Protein AF-A0A0B6ZZE7-F1 (afdb_monomer)

pLDDT: mean 79.97, std 14.16, range [38.81, 95.44]

Foldseek 3Di:
DDDPDPDPVCVVVVVVLVVLVVVLCVVCVLPVVCDPVCCVVVVSLVSDDPVVNVVVVPDDVVQVVVVLVPCPVDDRPPPDDDDDPSVVVSSVCCVVSPDDDDDDDPPPPPPPDD

Mean predicted aligned error: 9.67 Å

Sequence (114 aa):
ASFVTCNEKSHPAIHTWIQKLNVVIQEYRWIIDAYVSDFYTQNHWHKLPDSLQQFFDAVEPSDLAWMLSMNRSEQSPLCRSVIPLSLLALHCCIQSLSIRRVMVDFDSSETRSL

Secondary structure (DSSP, 8-state):
-------TTTHHHHHHHHHHHHHHHHHTHHHHT--TTTTTTTTHHHHS-HHHHHHHHH--HHHHHHHHT--TTSPPS-SS-PPPHHHHHHHHHHHHHS-------S-----S--

Structure (mmCIF, N/CA/C/O backbone):
data_AF-A0A0B6ZZE7-F1
#
_entry.id   AF-A0A0B6ZZE7-F1
#
loop_
_atom_site.group_PDB
_atom_site.id
_atom_site.type_symbol
_atom_site.label_atom_id
_atom_site.label_alt_id
_atom_site.label_comp_id
_atom_site.label_asym_id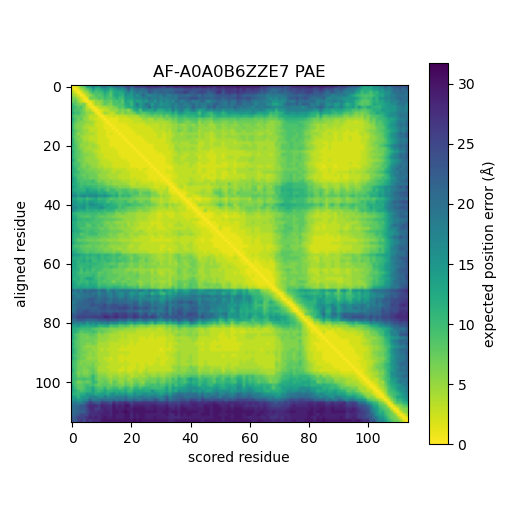
_atom_site.label_entity_id
_atom_site.label_seq_id
_atom_site.pdbx_PDB_ins_code
_atom_site.Cartn_x
_atom_site.Cartn_y
_atom_site.Cartn_z
_atom_site.occupancy
_atom_site.B_iso_or_equiv
_atom_site.auth_seq_id
_atom_site.auth_comp_id
_atom_site.auth_asym_id
_atom_site.auth_atom_id
_atom_site.pdbx_PDB_model_num
ATOM 1 N N . ALA A 1 1 ? 2.496 -12.665 -25.551 1.00 48.16 1 ALA A N 1
ATOM 2 C CA . ALA A 1 1 ? 3.101 -11.595 -24.728 1.00 48.16 1 ALA A CA 1
ATOM 3 C C . ALA A 1 1 ? 4.616 -11.751 -24.785 1.00 48.16 1 ALA A C 1
ATOM 5 O O . ALA A 1 1 ? 5.080 -12.878 -24.689 1.00 48.16 1 ALA A O 1
ATOM 6 N N . SER A 1 2 ? 5.381 -10.681 -25.011 1.00 55.25 2 SER A N 1
ATOM 7 C CA . SER A 1 2 ? 6.846 -10.758 -25.093 1.00 55.25 2 SER A CA 1
ATOM 8 C C . SER A 1 2 ? 7.453 -10.830 -23.691 1.00 55.25 2 SER A C 1
ATOM 10 O O . SER A 1 2 ? 7.283 -9.901 -22.899 1.00 55.25 2 SER A O 1
ATOM 12 N N . PHE A 1 3 ? 8.149 -11.921 -23.381 1.00 60.53 3 PHE A N 1
ATOM 13 C CA . PHE A 1 3 ? 8.926 -12.048 -22.151 1.00 60.53 3 PHE A CA 1
ATOM 14 C C . PHE A 1 3 ? 10.125 -11.095 -22.204 1.00 60.53 3 PHE A C 1
ATOM 16 O O . PHE A 1 3 ? 10.821 -11.025 -23.217 1.00 60.53 3 PHE A O 1
ATOM 23 N N . VAL A 1 4 ? 10.375 -10.355 -21.122 1.00 63.91 4 VAL A N 1
ATOM 24 C CA . VAL A 1 4 ? 11.602 -9.559 -21.002 1.00 63.91 4 VAL A CA 1
ATOM 25 C C . VAL A 1 4 ? 12.725 -10.515 -20.618 1.00 63.91 4 VAL A C 1
ATOM 27 O O . VAL A 1 4 ? 12.866 -10.892 -19.458 1.00 63.91 4 VAL A O 1
ATOM 30 N N . THR A 1 5 ? 13.511 -10.947 -21.599 1.00 67.94 5 THR A N 1
ATOM 31 C CA . THR A 1 5 ? 14.748 -11.690 -21.341 1.00 67.94 5 THR A CA 1
ATOM 32 C C . THR A 1 5 ? 15.775 -10.736 -20.741 1.00 67.94 5 THR A C 1
ATOM 34 O O . THR A 1 5 ? 16.121 -9.744 -21.387 1.00 67.94 5 THR A O 1
ATOM 37 N N . CYS A 1 6 ? 16.270 -11.032 -19.536 1.00 65.81 6 CYS A N 1
ATOM 38 C CA . CYS A 1 6 ? 17.369 -10.286 -18.927 1.00 65.81 6 CYS A CA 1
ATOM 39 C C . CYS A 1 6 ? 18.651 -10.536 -19.739 1.00 65.81 6 CYS A C 1
ATOM 41 O O . CYS A 1 6 ? 19.330 -11.544 -19.573 1.00 65.81 6 CYS A O 1
ATOM 43 N N . ASN A 1 7 ? 18.920 -9.644 -20.686 1.00 82.38 7 ASN A N 1
ATOM 44 C CA . ASN A 1 7 ? 20.124 -9.602 -21.507 1.00 82.38 7 ASN A CA 1
ATOM 45 C C . ASN A 1 7 ? 21.019 -8.415 -21.102 1.00 82.38 7 ASN A C 1
ATOM 47 O O . ASN A 1 7 ? 20.578 -7.503 -20.398 1.00 82.38 7 ASN A O 1
ATOM 51 N N . GLU A 1 8 ? 22.253 -8.392 -21.607 1.00 77.50 8 GLU A N 1
ATOM 52 C CA . GLU A 1 8 ? 23.261 -7.353 -21.331 1.00 77.50 8 GLU A CA 1
ATOM 53 C C . GLU A 1 8 ? 22.763 -5.922 -21.624 1.00 77.50 8 GLU A C 1
ATOM 55 O O . GLU A 1 8 ? 23.107 -4.977 -20.919 1.00 77.50 8 GLU A O 1
ATOM 60 N N . LYS A 1 9 ? 21.864 -5.761 -22.605 1.00 78.25 9 LYS A N 1
ATOM 61 C CA . LYS A 1 9 ? 21.266 -4.467 -22.981 1.00 78.25 9 LYS A CA 1
ATOM 62 C C . LYS A 1 9 ? 20.135 -4.028 -22.040 1.00 78.25 9 LYS A C 1
ATOM 64 O O . LYS A 1 9 ? 19.915 -2.836 -21.853 1.00 78.25 9 LYS A O 1
ATOM 69 N N . SER A 1 10 ? 19.412 -4.979 -21.452 1.00 80.06 10 SER A N 1
ATOM 70 C CA . SER A 1 10 ? 18.267 -4.757 -20.556 1.00 80.06 10 SER A CA 1
ATOM 71 C C . SER A 1 10 ? 18.658 -4.670 -19.080 1.00 80.06 10 SER A C 1
ATOM 73 O O . SER A 1 10 ? 17.942 -4.049 -18.296 1.00 80.06 10 SER A O 1
ATOM 75 N N . HIS A 1 11 ? 19.811 -5.237 -18.711 1.00 85.25 11 HIS A N 1
ATOM 76 C CA . HIS A 1 11 ? 20.356 -5.201 -17.358 1.00 85.25 11 HIS A CA 1
ATOM 77 C C . HIS A 1 11 ? 20.376 -3.794 -16.730 1.00 85.25 11 HIS A C 1
ATOM 79 O O . HIS A 1 11 ? 19.847 -3.654 -15.625 1.00 85.25 11 HIS A O 1
ATOM 85 N N . PRO A 1 12 ? 20.894 -2.730 -17.388 1.00 86.88 12 PRO A N 1
ATOM 86 C CA . PRO A 1 12 ? 20.918 -1.403 -16.771 1.00 86.88 12 PRO A CA 1
ATOM 87 C C . PRO A 1 12 ? 19.509 -0.865 -16.492 1.00 86.88 12 PRO A C 1
ATOM 89 O O . PRO A 1 12 ? 19.266 -0.298 -15.428 1.00 86.88 12 PRO A O 1
ATOM 92 N N . ALA A 1 13 ? 18.557 -1.095 -17.401 1.00 86.25 13 ALA A N 1
ATOM 93 C CA . ALA A 1 13 ? 17.175 -0.656 -17.229 1.00 86.25 13 ALA A CA 1
ATOM 94 C C . ALA A 1 13 ? 16.481 -1.391 -16.071 1.00 86.25 13 ALA A C 1
ATOM 96 O O . ALA A 1 13 ? 15.816 -0.759 -15.249 1.00 86.25 13 ALA A O 1
ATOM 97 N N . ILE A 1 14 ? 16.681 -2.710 -15.971 1.00 88.19 14 ILE A N 1
ATOM 98 C CA . ILE A 1 14 ? 16.165 -3.530 -14.867 1.00 88.19 14 ILE A CA 1
ATOM 99 C C . ILE A 1 14 ? 16.781 -3.076 -13.541 1.00 88.19 14 ILE A C 1
ATOM 101 O O . ILE A 1 14 ? 16.059 -2.901 -12.564 1.00 88.19 14 ILE A O 1
ATOM 105 N N . HIS A 1 15 ? 18.088 -2.813 -13.507 1.00 90.44 15 HIS A N 1
ATOM 106 C CA . HIS A 1 15 ? 18.775 -2.347 -12.306 1.00 90.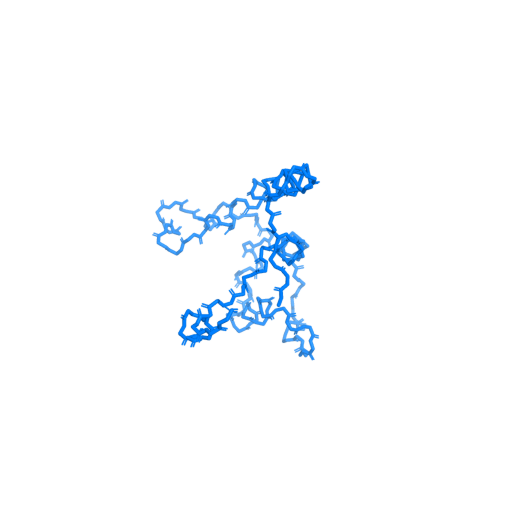44 15 HIS A CA 1
ATOM 107 C C . HIS A 1 15 ? 18.226 -0.998 -11.816 1.00 90.44 15 HIS A C 1
ATOM 109 O O . HIS A 1 15 ? 17.871 -0.863 -10.646 1.00 90.44 15 HIS A O 1
ATOM 115 N N . THR A 1 16 ? 18.078 -0.007 -12.703 1.00 91.50 16 THR A N 1
ATOM 116 C CA . THR A 1 16 ? 17.468 1.286 -12.347 1.00 91.50 16 THR A CA 1
ATOM 117 C C . THR A 1 16 ? 16.025 1.126 -11.870 1.00 91.50 16 THR A C 1
ATOM 119 O O . THR A 1 16 ? 15.598 1.805 -10.935 1.00 91.50 16 THR A O 1
ATOM 122 N N . TRP A 1 17 ? 15.259 0.229 -12.490 1.00 91.25 17 TRP A N 1
ATOM 123 C CA . TRP A 1 17 ? 13.891 -0.062 -12.075 1.00 91.25 17 TRP A CA 1
ATOM 124 C C . TRP A 1 17 ? 13.834 -0.701 -10.677 1.00 91.25 17 TRP A C 1
ATOM 126 O O . TRP A 1 17 ? 13.063 -0.236 -9.838 1.00 91.25 17 TRP A O 1
ATOM 136 N N . ILE A 1 18 ? 14.716 -1.660 -10.372 1.00 92.12 18 ILE A N 1
ATOM 137 C CA . ILE A 1 18 ? 14.856 -2.252 -9.030 1.00 92.12 18 ILE A CA 1
ATOM 138 C C . ILE A 1 18 ? 15.235 -1.188 -7.996 1.00 92.12 18 ILE A C 1
ATOM 140 O O . ILE A 1 18 ? 14.683 -1.181 -6.898 1.00 92.12 18 ILE A O 1
ATOM 144 N N . GLN A 1 19 ? 16.136 -0.260 -8.329 1.00 94.31 19 GLN A N 1
ATOM 145 C CA . GLN A 1 19 ? 16.498 0.826 -7.415 1.00 94.31 19 GLN A CA 1
ATOM 146 C C . GLN A 1 19 ? 15.295 1.712 -7.074 1.00 94.31 19 GLN A C 1
ATOM 148 O O . GLN A 1 19 ? 15.067 2.004 -5.902 1.00 94.31 19 GLN A O 1
ATOM 153 N N . LYS A 1 20 ? 14.486 2.086 -8.074 1.00 93.56 20 LYS A N 1
ATOM 154 C CA . LYS A 1 20 ? 13.244 2.844 -7.851 1.00 93.56 20 LYS A CA 1
ATOM 155 C C . LYS A 1 20 ? 12.249 2.064 -6.993 1.00 93.56 20 LYS A C 1
ATOM 157 O O . LYS A 1 20 ? 11.668 2.634 -6.075 1.00 93.56 20 LYS A O 1
ATOM 162 N N . LEU A 1 21 ? 12.085 0.769 -7.264 1.00 93.69 21 LEU A N 1
ATOM 163 C CA . LEU A 1 21 ? 11.224 -0.107 -6.472 1.00 93.69 21 LEU A CA 1
ATOM 164 C C . LEU A 1 21 ? 11.685 -0.177 -5.013 1.00 93.69 21 LEU A C 1
ATOM 166 O O . LEU A 1 21 ? 10.860 -0.066 -4.114 1.00 93.69 21 LEU A O 1
ATOM 170 N N . ASN A 1 22 ? 12.992 -0.300 -4.771 1.00 94.50 22 ASN A N 1
ATOM 171 C CA . ASN A 1 22 ? 13.535 -0.335 -3.418 1.00 94.50 22 ASN A CA 1
ATOM 172 C C . ASN A 1 22 ? 13.217 0.961 -2.662 1.00 94.50 22 ASN A C 1
ATOM 174 O O . ASN A 1 22 ? 12.724 0.888 -1.546 1.00 94.50 22 ASN A O 1
ATOM 178 N N . VAL A 1 23 ? 13.391 2.135 -3.283 1.00 95.44 23 VAL A N 1
ATOM 179 C CA . VAL A 1 23 ? 13.023 3.424 -2.661 1.00 95.44 23 VAL A CA 1
ATOM 180 C C . VAL A 1 23 ? 11.554 3.438 -2.229 1.00 95.44 23 VAL A C 1
ATOM 182 O O . VAL A 1 23 ? 11.261 3.791 -1.091 1.00 95.44 23 VAL A O 1
ATOM 185 N N . VAL A 1 24 ? 10.639 2.991 -3.095 1.00 94.50 24 VAL A N 1
ATOM 186 C CA . VAL A 1 24 ? 9.208 2.900 -2.760 1.00 94.50 24 VAL A CA 1
ATOM 187 C C . VAL A 1 24 ? 8.966 1.914 -1.613 1.00 94.50 24 VAL A C 1
ATOM 189 O O . VAL A 1 24 ? 8.229 2.231 -0.687 1.00 94.50 24 VAL A O 1
ATOM 192 N N . ILE A 1 25 ? 9.601 0.739 -1.630 1.00 94.19 25 ILE A N 1
ATOM 193 C CA . ILE A 1 25 ? 9.445 -0.253 -0.557 1.00 94.19 25 ILE A CA 1
ATOM 194 C C . ILE A 1 25 ? 9.931 0.299 0.785 1.00 94.19 25 ILE A C 1
ATOM 196 O O . ILE A 1 25 ? 9.267 0.080 1.792 1.00 94.19 25 ILE A O 1
ATOM 200 N N . GLN A 1 26 ? 11.062 1.012 0.819 1.00 94.19 26 GLN A N 1
ATOM 201 C CA . GLN A 1 26 ? 11.562 1.616 2.059 1.00 94.19 26 GLN A CA 1
ATOM 202 C C . GLN A 1 26 ? 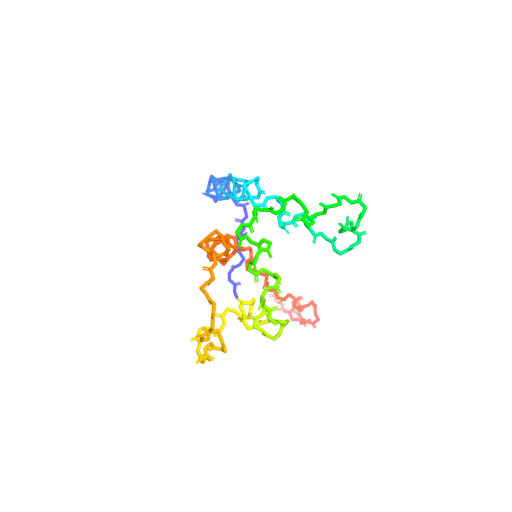10.596 2.684 2.586 1.00 94.19 26 GLN A C 1
ATOM 204 O O . GLN A 1 26 ? 10.271 2.670 3.770 1.00 94.19 26 GLN A O 1
ATOM 209 N N . GLU A 1 27 ? 10.116 3.570 1.709 1.00 93.88 27 GLU A N 1
ATOM 210 C CA . GLU A 1 27 ? 9.232 4.682 2.078 1.00 93.88 27 GLU A CA 1
ATOM 211 C C . GLU A 1 27 ? 7.871 4.199 2.597 1.00 93.88 27 GLU A C 1
ATOM 213 O O . GLU A 1 27 ? 7.335 4.735 3.564 1.00 93.88 27 GLU A O 1
ATOM 218 N N . TYR A 1 28 ? 7.321 3.149 1.982 1.00 93.50 28 TYR A N 1
ATOM 219 C CA . TYR A 1 28 ? 5.999 2.603 2.302 1.00 93.50 28 TYR A CA 1
ATOM 220 C C . TYR A 1 28 ? 6.058 1.314 3.125 1.00 93.50 28 TYR A C 1
ATOM 222 O O . TYR A 1 28 ? 5.070 0.581 3.218 1.00 93.50 28 TYR A O 1
ATOM 230 N N . ARG A 1 29 ? 7.203 1.024 3.754 1.00 91.81 29 ARG A N 1
ATOM 231 C CA . ARG A 1 29 ? 7.415 -0.220 4.505 1.00 91.81 29 ARG A CA 1
ATOM 232 C C . ARG A 1 29 ? 6.350 -0.450 5.579 1.00 91.81 29 ARG A C 1
ATOM 234 O O . ARG A 1 29 ? 5.909 -1.574 5.782 1.00 91.81 29 ARG A O 1
ATOM 241 N N . TRP A 1 30 ? 5.894 0.623 6.219 1.00 90.44 30 TRP A N 1
ATOM 242 C CA . TRP A 1 30 ? 4.879 0.597 7.274 1.00 90.44 30 TRP A CA 1
ATOM 243 C C . TRP A 1 30 ? 3.550 -0.061 6.854 1.00 90.44 30 TRP A C 1
ATOM 245 O O . TRP A 1 30 ? 2.911 -0.674 7.705 1.00 90.44 30 TRP A O 1
ATOM 255 N N . ILE A 1 31 ? 3.157 0.007 5.574 1.00 90.31 31 ILE A N 1
ATOM 256 C CA . ILE A 1 31 ? 1.951 -0.662 5.041 1.00 90.31 31 ILE A CA 1
ATOM 257 C C . ILE A 1 31 ? 2.271 -1.910 4.229 1.00 90.31 31 ILE A C 1
ATOM 259 O O . ILE A 1 31 ? 1.493 -2.856 4.249 1.00 90.31 31 ILE A O 1
ATOM 263 N N . ILE A 1 32 ? 3.414 -1.943 3.540 1.00 90.44 32 ILE A N 1
ATOM 264 C CA . ILE A 1 32 ? 3.820 -3.111 2.746 1.00 90.44 32 ILE A CA 1
ATOM 265 C C . ILE A 1 32 ? 4.098 -4.317 3.652 1.00 90.44 32 ILE A C 1
ATOM 267 O O . ILE A 1 32 ? 3.723 -5.435 3.308 1.00 90.44 32 ILE A O 1
ATOM 271 N N . ASP A 1 33 ? 4.695 -4.089 4.823 1.00 89.06 33 ASP A N 1
ATOM 272 C CA . ASP A 1 33 ? 4.999 -5.149 5.787 1.00 89.06 33 ASP A CA 1
ATOM 273 C C . ASP A 1 33 ? 3.820 -5.448 6.733 1.00 89.06 33 ASP A C 1
ATOM 275 O O . ASP A 1 33 ? 3.957 -6.270 7.636 1.00 89.06 33 ASP A O 1
ATOM 279 N N . ALA A 1 34 ? 2.660 -4.800 6.563 1.00 87.50 34 ALA A N 1
ATOM 280 C CA . ALA A 1 34 ? 1.493 -4.962 7.435 1.00 87.50 34 ALA A CA 1
ATOM 281 C C . ALA A 1 34 ? 0.703 -6.250 7.130 1.00 87.50 34 ALA A C 1
ATOM 283 O O . ALA A 1 34 ? -0.477 -6.221 6.777 1.00 87.50 34 ALA A O 1
ATOM 284 N N . TYR A 1 35 ? 1.358 -7.402 7.269 1.00 84.94 35 TYR A N 1
ATOM 285 C CA . TYR A 1 35 ? 0.730 -8.710 7.107 1.00 84.94 35 TYR A CA 1
ATOM 286 C C . TYR A 1 35 ? -0.221 -9.020 8.266 1.00 84.94 35 TYR A C 1
ATOM 288 O O . TYR A 1 35 ? 0.085 -8.763 9.429 1.00 84.94 35 TYR A O 1
ATOM 296 N N . VAL A 1 36 ? -1.362 -9.645 7.959 1.00 82.56 36 VAL A N 1
ATOM 297 C CA . VAL A 1 36 ? -2.398 -9.984 8.954 1.00 82.56 36 VAL A CA 1
ATOM 298 C C . VAL A 1 36 ? -1.855 -10.866 10.086 1.00 82.56 36 VAL A C 1
ATOM 300 O O . VAL A 1 36 ? -2.244 -10.678 11.236 1.00 82.56 36 VAL A O 1
ATOM 303 N N . SER A 1 37 ? -0.933 -11.790 9.787 1.00 86.56 37 SER A N 1
ATOM 304 C CA . SER A 1 37 ? -0.308 -12.667 10.791 1.00 86.56 37 SER A CA 1
ATOM 305 C C . SER A 1 37 ? 0.473 -11.896 11.856 1.00 86.56 37 SER A C 1
ATOM 307 O O . SER A 1 37 ? 0.490 -12.289 13.021 1.00 86.56 37 SER A O 1
ATOM 309 N N . ASP A 1 38 ? 1.084 -10.784 11.456 1.00 86.81 38 ASP A N 1
ATOM 310 C CA . ASP A 1 38 ? 2.031 -10.021 12.266 1.00 86.81 38 ASP A CA 1
ATOM 311 C C . ASP A 1 38 ? 1.403 -8.731 12.800 1.00 86.81 38 ASP A C 1
ATOM 313 O O . ASP A 1 38 ? 1.985 -8.038 13.635 1.00 86.81 38 ASP A O 1
ATOM 317 N N . PHE A 1 39 ? 0.182 -8.422 12.354 1.00 83.69 39 PHE A N 1
ATOM 318 C CA . PHE A 1 39 ? -0.512 -7.167 12.608 1.00 83.69 39 PHE A CA 1
ATOM 319 C C . PHE A 1 39 ? -0.544 -6.802 14.097 1.00 83.69 39 PHE A C 1
ATOM 321 O O . PHE A 1 39 ? -0.149 -5.697 14.483 1.00 83.69 39 PHE A O 1
ATOM 328 N N . TYR A 1 40 ? -0.960 -7.758 14.932 1.00 83.44 40 TYR A N 1
ATOM 329 C CA . TYR A 1 40 ? -1.110 -7.571 16.375 1.00 83.44 40 TYR A CA 1
ATOM 330 C C . TYR A 1 40 ? 0.209 -7.713 17.139 1.00 83.44 40 TYR A C 1
ATOM 332 O O . TYR A 1 40 ? 0.422 -7.011 18.123 1.00 83.44 40 TYR A O 1
ATOM 340 N N . THR A 1 41 ? 1.107 -8.596 16.697 1.00 87.56 41 THR A N 1
ATOM 341 C CA . THR A 1 41 ? 2.377 -8.860 17.393 1.00 87.56 41 THR A CA 1
ATOM 342 C C . THR A 1 41 ? 3.377 -7.729 17.193 1.00 87.56 41 THR A C 1
ATOM 344 O O . THR A 1 41 ? 4.117 -7.384 18.111 1.00 87.56 41 THR A O 1
ATOM 347 N N . GLN A 1 42 ? 3.376 -7.116 16.011 1.00 87.00 42 GLN A N 1
ATOM 348 C CA . GLN A 1 42 ? 4.278 -6.027 15.660 1.00 87.00 42 GLN A CA 1
ATOM 349 C C . GLN A 1 42 ? 3.636 -4.639 15.752 1.00 87.00 42 GLN A C 1
ATOM 351 O O . GLN A 1 42 ? 4.277 -3.654 15.374 1.00 87.00 42 GLN A O 1
ATOM 356 N N . ASN A 1 43 ? 2.396 -4.550 16.236 1.00 87.88 43 ASN A N 1
ATOM 357 C CA . ASN A 1 43 ? 1.684 -3.294 16.429 1.00 87.88 43 ASN A CA 1
ATOM 358 C C . ASN A 1 43 ? 1.648 -2.415 15.158 1.00 87.88 43 ASN A C 1
ATOM 360 O O . ASN A 1 43 ? 1.988 -1.230 15.183 1.00 87.88 43 ASN A O 1
ATOM 364 N N . HIS A 1 44 ? 1.294 -3.016 14.015 1.00 89.25 44 HIS A N 1
ATOM 365 C CA . HIS A 1 44 ? 1.360 -2.341 12.712 1.00 89.25 44 HIS A CA 1
ATOM 366 C C . HIS A 1 44 ? 0.447 -1.119 12.619 1.00 89.25 44 HIS A C 1
ATOM 368 O O . HIS A 1 44 ? 0.801 -0.157 11.940 1.00 89.25 44 HIS A O 1
ATOM 374 N N . TRP A 1 45 ? -0.677 -1.124 13.341 1.00 90.12 45 TRP A N 1
ATOM 375 C CA . TRP A 1 45 ? -1.596 0.009 13.366 1.00 90.12 45 TRP A CA 1
ATOM 376 C C . TRP A 1 45 ? -0.908 1.307 13.802 1.00 90.12 45 TRP A C 1
ATOM 378 O O . TRP A 1 45 ? -0.985 2.314 13.110 1.00 90.12 45 TRP A O 1
ATOM 388 N N . HIS A 1 46 ? -0.134 1.263 14.888 1.00 90.25 46 HIS A N 1
ATOM 389 C CA . HIS A 1 46 ? 0.570 2.437 15.406 1.00 90.25 46 HIS A CA 1
ATOM 390 C C . HIS A 1 46 ? 1.833 2.813 14.609 1.00 90.25 46 HIS A C 1
ATOM 392 O O . HIS A 1 46 ? 2.429 3.854 14.871 1.00 90.25 46 HIS A O 1
ATOM 398 N N . LYS A 1 47 ? 2.253 1.993 13.633 1.00 90.56 47 LYS A N 1
ATOM 399 C CA . LYS A 1 47 ? 3.326 2.341 12.681 1.00 90.56 47 LYS A CA 1
ATOM 400 C C . LYS A 1 47 ? 2.813 3.165 11.496 1.00 90.56 47 LYS A C 1
ATOM 402 O O . LYS A 1 47 ? 3.620 3.737 10.766 1.00 90.56 47 LYS A O 1
ATOM 407 N N . LEU A 1 48 ? 1.498 3.193 11.274 1.00 91.25 48 LEU A N 1
ATOM 408 C CA . LEU A 1 48 ? 0.883 3.996 10.223 1.00 91.25 48 LEU A CA 1
ATOM 409 C C . LEU A 1 48 ? 0.971 5.488 10.578 1.00 91.25 48 LEU A C 1
ATOM 411 O O . LEU A 1 48 ? 0.815 5.844 11.744 1.00 91.25 48 LEU A O 1
ATOM 415 N N . PRO A 1 49 ? 1.135 6.382 9.592 1.00 91.62 49 PRO A N 1
ATOM 416 C CA . PRO A 1 49 ? 0.936 7.812 9.807 1.00 91.62 49 PRO A CA 1
ATOM 417 C C . PRO A 1 49 ? -0.473 8.110 10.338 1.00 91.62 49 PRO A C 1
ATOM 419 O O . PRO A 1 49 ? -1.444 7.508 9.879 1.00 91.62 49 PRO A O 1
ATOM 422 N N . ASP A 1 50 ? -0.604 9.083 11.239 1.00 90.94 50 ASP A N 1
ATOM 423 C CA . ASP A 1 50 ? -1.884 9.411 11.892 1.00 90.94 50 ASP A CA 1
ATOM 424 C C . ASP A 1 50 ? -3.006 9.735 10.896 1.00 90.94 50 ASP A C 1
ATOM 426 O O . ASP A 1 50 ? -4.153 9.336 11.083 1.00 90.94 50 ASP A O 1
ATOM 430 N N . SER A 1 51 ? -2.675 10.411 9.791 1.00 89.12 51 SER A N 1
ATOM 431 C CA . SER A 1 51 ? -3.636 10.728 8.728 1.00 89.12 51 SER A CA 1
ATOM 432 C C . 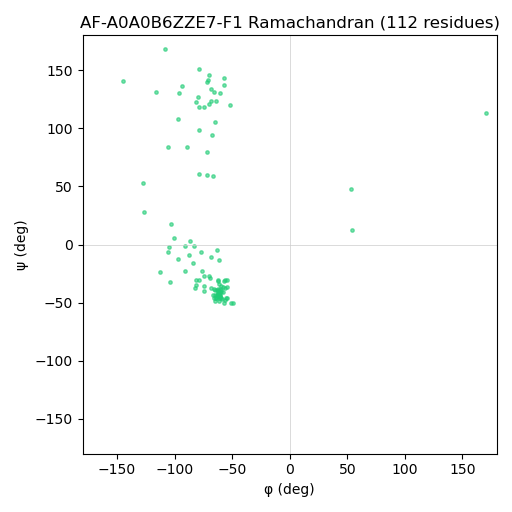SER A 1 51 ? -4.217 9.482 8.057 1.00 89.12 51 SER A C 1
ATOM 434 O O . SER A 1 51 ? -5.365 9.494 7.617 1.00 89.12 51 SER A O 1
ATOM 436 N N . LEU A 1 52 ? -3.440 8.400 7.986 1.00 89.69 52 LEU A N 1
ATOM 437 C CA . LEU A 1 52 ? -3.885 7.124 7.441 1.00 89.69 52 LEU A CA 1
ATOM 438 C C . LEU A 1 52 ? -4.658 6.308 8.465 1.00 89.69 52 LEU A C 1
ATOM 440 O O . LEU A 1 52 ? -5.644 5.694 8.080 1.00 89.69 52 LEU A O 1
ATOM 444 N N . GLN A 1 53 ? -4.268 6.340 9.742 1.00 91.94 53 GLN A N 1
ATOM 445 C CA . GLN A 1 53 ? -5.065 5.730 10.812 1.00 91.94 53 GLN A CA 1
ATOM 446 C C . GLN A 1 53 ? -6.480 6.327 10.825 1.00 91.94 53 GLN A C 1
ATOM 448 O O . GLN A 1 53 ? -7.453 5.595 10.697 1.00 91.94 53 GLN A O 1
ATOM 453 N N . GLN A 1 54 ? -6.594 7.660 10.826 1.00 90.56 54 GLN A N 1
ATOM 454 C CA . GLN A 1 54 ? -7.884 8.364 10.786 1.00 90.56 54 GLN A CA 1
ATOM 455 C C . GLN A 1 54 ? -8.707 8.039 9.534 1.00 90.56 54 GLN A C 1
ATOM 457 O O . GLN A 1 54 ? -9.928 7.907 9.603 1.00 90.56 54 GLN A O 1
ATOM 462 N N . PHE A 1 55 ? -8.048 7.916 8.379 1.00 89.31 55 PHE A N 1
ATOM 463 C CA . PHE A 1 55 ? -8.716 7.513 7.145 1.00 89.31 55 PHE A CA 1
ATOM 464 C C . PHE A 1 55 ? -9.240 6.075 7.234 1.00 89.31 55 PHE A C 1
ATOM 466 O O . PHE A 1 55 ? -10.389 5.826 6.879 1.00 89.31 55 PHE A O 1
ATOM 473 N N . PHE A 1 56 ? -8.419 5.144 7.727 1.00 88.50 56 PHE A N 1
ATOM 474 C CA . PHE A 1 56 ? -8.787 3.737 7.862 1.00 88.50 56 PHE A CA 1
ATOM 475 C C . PHE A 1 56 ? -9.829 3.484 8.963 1.00 88.50 56 PHE A C 1
ATOM 477 O O . PHE A 1 56 ? -10.615 2.554 8.826 1.00 88.50 56 PHE A O 1
ATOM 484 N N . ASP A 1 57 ? -9.897 4.322 9.999 1.00 89.88 57 ASP A N 1
ATOM 485 C CA . ASP A 1 57 ? -10.957 4.271 11.017 1.00 89.88 57 ASP A CA 1
ATOM 486 C C . ASP A 1 57 ? -12.330 4.687 10.463 1.00 89.88 57 ASP A C 1
ATOM 488 O O . ASP A 1 57 ? -13.367 4.242 10.954 1.00 89.88 57 ASP A O 1
ATOM 492 N N . ALA A 1 58 ? -12.351 5.555 9.447 1.00 88.12 58 ALA A N 1
ATOM 493 C CA . ALA A 1 58 ? -13.578 6.116 8.882 1.00 88.12 58 ALA A CA 1
ATOM 494 C C . ALA A 1 58 ? -14.087 5.385 7.626 1.00 88.12 58 ALA A C 1
ATOM 496 O O . ALA A 1 58 ? -15.202 5.657 7.178 1.00 88.12 58 ALA A O 1
ATOM 497 N N . VAL A 1 59 ? -13.272 4.516 7.022 1.00 87.50 59 VAL A N 1
ATOM 498 C CA . VAL A 1 59 ? -13.560 3.881 5.728 1.00 87.50 59 VAL A CA 1
ATOM 499 C C . VAL A 1 59 ? -14.239 2.524 5.907 1.00 87.50 59 VAL A C 1
ATOM 501 O O . VAL A 1 59 ? -13.828 1.707 6.730 1.00 87.50 59 VAL A O 1
ATOM 504 N N . GLU A 1 60 ? -15.269 2.245 5.106 1.00 86.12 60 GLU A N 1
ATOM 505 C CA . GLU A 1 60 ? -15.883 0.919 5.099 1.00 86.12 60 GLU A CA 1
ATOM 506 C C . GLU A 1 60 ? -15.045 -0.084 4.276 1.00 86.12 60 GLU A C 1
ATOM 508 O O . GLU A 1 60 ? -14.389 0.287 3.296 1.00 86.12 60 GLU A O 1
ATOM 513 N N . PRO A 1 61 ? -15.077 -1.391 4.603 1.00 84.12 61 PRO A N 1
ATOM 514 C CA . PRO A 1 61 ? -14.353 -2.412 3.839 1.00 84.12 61 PRO A CA 1
ATOM 515 C C . PRO A 1 61 ? -14.721 -2.469 2.345 1.00 84.12 61 PRO A C 1
ATOM 517 O O . PRO A 1 61 ? -13.877 -2.791 1.508 1.00 84.12 61 PRO A O 1
ATOM 520 N N . SER A 1 62 ? -15.970 -2.147 2.001 1.00 82.19 62 SER A N 1
ATOM 521 C CA . SER A 1 62 ? -16.471 -2.010 0.624 1.00 82.19 62 SER A CA 1
ATOM 522 C C . SER A 1 62 ? -15.723 -0.923 -0.154 1.00 82.19 62 SER A C 1
ATOM 524 O O . SER A 1 62 ? -15.303 -1.150 -1.291 1.00 82.19 62 SER A O 1
ATOM 526 N N . ASP A 1 63 ? -15.492 0.226 0.479 1.00 80.50 63 ASP A N 1
ATOM 527 C CA . ASP A 1 63 ? -14.760 1.351 -0.101 1.00 80.50 63 ASP A CA 1
ATOM 528 C C . ASP A 1 63 ? -13.274 1.011 -0.297 1.00 80.50 63 ASP A C 1
ATOM 530 O O . ASP A 1 63 ? -12.674 1.369 -1.315 1.00 80.50 63 ASP A O 1
ATOM 534 N N . LEU A 1 64 ? -12.682 0.256 0.638 1.00 80.88 64 LEU A N 1
ATOM 535 C CA . LEU A 1 64 ? -11.317 -0.261 0.501 1.00 80.88 64 LEU A CA 1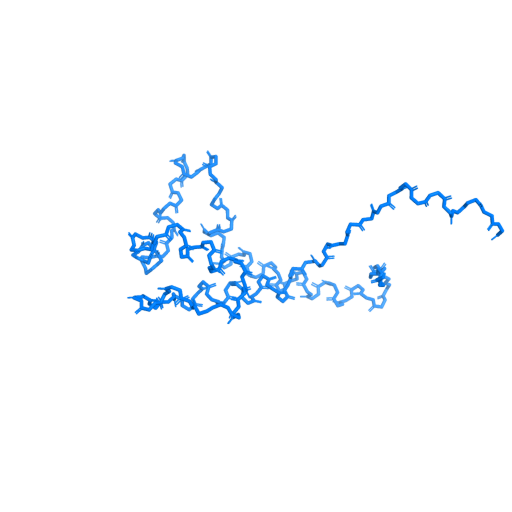
ATOM 536 C C . LEU A 1 64 ? -11.186 -1.232 -0.675 1.00 80.88 64 LEU A C 1
ATOM 538 O O . LEU A 1 64 ? -10.228 -1.141 -1.444 1.00 80.88 64 LEU A O 1
ATOM 542 N N . ALA A 1 65 ? -12.148 -2.140 -0.848 1.00 81.81 65 ALA A N 1
ATOM 543 C CA . ALA A 1 65 ? -12.162 -3.062 -1.980 1.00 81.81 65 ALA A CA 1
ATOM 544 C C . ALA A 1 65 ? -12.267 -2.309 -3.316 1.00 81.81 65 ALA A C 1
ATOM 546 O O . ALA A 1 65 ? -11.518 -2.606 -4.251 1.00 81.81 65 ALA A O 1
ATOM 547 N N . TRP A 1 66 ? -13.129 -1.287 -3.390 1.00 80.75 66 TRP A N 1
ATOM 548 C CA . TRP A 1 66 ? -13.224 -0.414 -4.561 1.00 80.75 66 TRP A CA 1
ATOM 549 C C . TRP A 1 66 ? -11.884 0.273 -4.854 1.00 80.75 66 TRP A C 1
ATOM 551 O O . TRP A 1 66 ? -11.398 0.223 -5.986 1.00 80.75 66 TRP A O 1
ATOM 561 N N . MET A 1 67 ? -11.235 0.829 -3.829 1.00 78.56 67 MET A N 1
ATOM 562 C CA . MET A 1 67 ? -9.945 1.510 -3.951 1.00 78.56 67 MET A CA 1
ATOM 563 C C . MET A 1 67 ? -8.839 0.592 -4.496 1.00 78.56 67 MET A C 1
ATOM 565 O O . MET A 1 67 ? -8.057 1.018 -5.346 1.00 78.56 67 MET A O 1
ATOM 569 N N . LEU A 1 68 ? -8.798 -0.669 -4.055 1.00 77.56 68 LEU A N 1
ATOM 570 C CA . LEU A 1 68 ? -7.824 -1.672 -4.505 1.00 77.56 68 LEU A CA 1
ATOM 571 C C . LEU A 1 68 ? -8.111 -2.215 -5.912 1.00 77.56 68 LEU A C 1
ATOM 573 O O . LEU A 1 68 ? -7.189 -2.627 -6.612 1.00 77.56 68 LEU A O 1
ATOM 577 N N . SER A 1 69 ? -9.376 -2.216 -6.344 1.00 75.88 69 SER A N 1
ATOM 578 C CA . SER A 1 69 ? -9.783 -2.748 -7.653 1.00 75.88 69 SER A CA 1
ATOM 579 C C . SER A 1 69 ? -9.278 -1.921 -8.845 1.00 75.88 69 SER A C 1
ATOM 581 O O . SER A 1 69 ? -9.381 -2.360 -9.990 1.00 75.88 69 SER A O 1
ATOM 583 N N . MET A 1 70 ? -8.727 -0.726 -8.593 1.00 63.91 70 MET A N 1
ATOM 584 C CA . MET A 1 70 ? -8.183 0.213 -9.583 1.00 63.91 70 MET A CA 1
ATOM 585 C C . MET A 1 70 ? -9.158 0.597 -10.715 1.00 63.91 70 MET A C 1
ATOM 587 O O . MET A 1 70 ? -8.775 1.240 -11.699 1.00 63.91 70 MET A O 1
ATOM 591 N N . ASN A 1 71 ? -10.440 0.263 -10.568 1.00 61.00 71 ASN A N 1
ATOM 592 C CA . ASN A 1 71 ? -11.447 0.462 -11.589 1.00 61.00 71 ASN A CA 1
ATOM 593 C C . ASN A 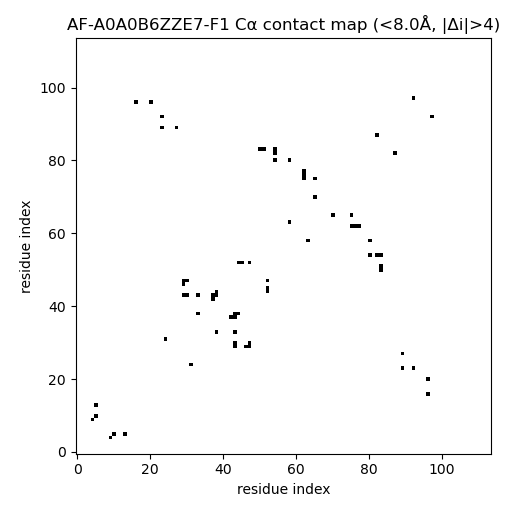1 71 ? -12.074 1.853 -11.420 1.00 61.00 71 ASN A C 1
ATOM 595 O O . ASN A 1 71 ? -13.135 2.022 -10.830 1.00 61.00 71 ASN A O 1
ATOM 599 N N . ARG A 1 72 ? -11.417 2.885 -11.972 1.00 58.56 72 ARG A N 1
ATOM 600 C CA . ARG A 1 72 ? -11.949 4.269 -12.001 1.00 58.56 72 ARG A CA 1
ATOM 601 C C . ARG A 1 72 ? -13.246 4.414 -12.815 1.00 58.56 72 ARG A C 1
ATOM 603 O O . ARG A 1 72 ? -13.785 5.512 -12.892 1.00 58.56 72 ARG A O 1
ATOM 610 N N . SER A 1 73 ? -13.689 3.342 -13.477 1.00 55.31 73 SER A N 1
ATOM 611 C CA . SER A 1 73 ? -14.891 3.326 -14.312 1.00 55.31 73 SER A CA 1
ATOM 612 C C . SER A 1 73 ? -16.183 3.280 -13.497 1.00 55.31 73 SER A C 1
ATOM 614 O O . SER A 1 73 ? -17.227 3.666 -14.016 1.00 55.31 73 SER A O 1
ATOM 616 N N . GLU A 1 74 ? -16.134 2.812 -12.251 1.00 56.78 74 GLU A N 1
ATOM 617 C CA . GLU A 1 74 ? -17.302 2.805 -11.375 1.00 56.78 74 GLU A CA 1
ATOM 618 C C . GLU A 1 74 ? -17.265 4.048 -10.490 1.00 56.78 74 GLU A C 1
ATOM 620 O O . GLU A 1 74 ? -16.226 4.377 -9.912 1.00 56.78 74 GLU A O 1
ATOM 625 N N . GLN A 1 75 ? -18.389 4.770 -10.431 1.00 56.19 75 GLN A N 1
ATOM 626 C CA . GLN A 1 75 ? -18.547 5.927 -9.555 1.00 56.19 75 GLN A CA 1
ATOM 627 C C . GLN A 1 75 ? -18.153 5.509 -8.143 1.00 56.19 75 GLN A C 1
ATOM 629 O O . GLN A 1 75 ? -18.715 4.563 -7.594 1.00 56.19 75 GLN A O 1
ATOM 634 N N . SER A 1 76 ? -17.146 6.182 -7.590 1.00 55.91 76 SER A N 1
ATOM 635 C CA . SER A 1 76 ? -16.658 5.833 -6.268 1.00 55.91 76 SER A CA 1
ATOM 636 C C . SER A 1 76 ? -17.785 5.984 -5.247 1.00 55.91 76 SER A C 1
ATOM 638 O O . SER A 1 76 ? -18.389 7.060 -5.192 1.00 55.91 76 SER A O 1
ATOM 640 N N . PRO A 1 77 ? -18.039 4.981 -4.392 1.00 56.34 77 PRO A N 1
ATOM 641 C CA . PRO A 1 77 ? -18.856 5.188 -3.200 1.00 56.34 77 PRO A CA 1
ATOM 642 C C . PRO A 1 77 ? -18.226 6.221 -2.241 1.00 56.34 77 PRO A C 1
ATOM 644 O O . PRO A 1 77 ? -18.928 6.761 -1.382 1.00 56.34 77 PRO A O 1
ATOM 647 N N . LEU A 1 78 ? -16.947 6.594 -2.441 1.00 57.84 78 LEU A N 1
ATOM 648 C CA . LEU A 1 78 ? -16.231 7.653 -1.719 1.00 57.84 78 LEU A CA 1
ATOM 649 C C . LEU A 1 78 ? -16.724 9.058 -2.106 1.00 57.84 78 LEU A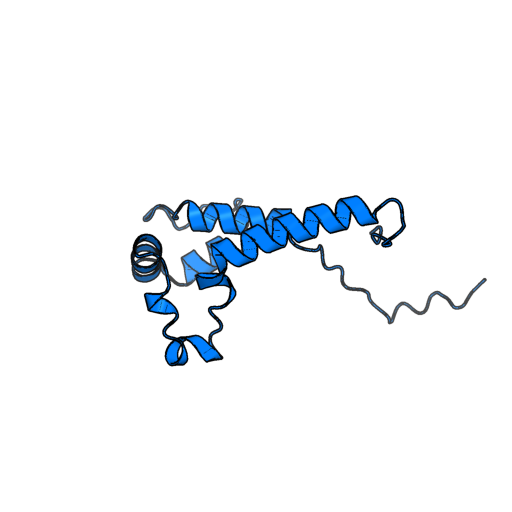 C 1
ATOM 651 O O . LEU A 1 78 ? -15.969 9.918 -2.549 1.00 57.84 78 LEU A O 1
ATOM 655 N N . CYS A 1 79 ? -18.005 9.330 -1.885 1.00 50.84 79 CYS A N 1
ATOM 656 C CA . CYS A 1 79 ? -18.519 10.695 -1.837 1.00 50.84 79 CYS A CA 1
ATOM 657 C C . CYS A 1 79 ? -18.302 11.336 -0.446 1.00 50.84 79 CYS A C 1
ATOM 659 O O . CYS A 1 79 ? -18.683 12.486 -0.237 1.00 50.84 79 CYS A O 1
ATOM 661 N N . ARG A 1 80 ? -17.721 10.603 0.524 1.00 59.00 80 ARG A N 1
ATOM 662 C CA . ARG A 1 80 ? -17.659 11.012 1.943 1.00 59.00 80 ARG A CA 1
ATOM 663 C C . ARG A 1 80 ? -16.269 11.339 2.493 1.00 59.00 80 ARG A C 1
ATOM 665 O O . ARG A 1 80 ? -16.203 12.090 3.459 1.00 59.00 80 ARG A O 1
ATOM 672 N N . SER A 1 81 ? -15.179 10.826 1.916 1.00 66.00 81 SER A N 1
ATOM 673 C CA . SER A 1 81 ? -13.832 11.036 2.469 1.00 66.00 81 SER A CA 1
ATOM 674 C C . SER A 1 81 ? -12.765 11.161 1.384 1.00 66.00 81 SER A C 1
ATOM 676 O O . SER A 1 81 ? -12.803 10.468 0.368 1.00 66.00 81 SER A O 1
ATOM 678 N N . VAL A 1 82 ? -11.814 12.071 1.599 1.00 80.19 82 VAL A N 1
ATOM 679 C CA . VAL A 1 82 ? -10.688 12.312 0.691 1.00 80.19 82 VAL A CA 1
ATOM 680 C C . VAL A 1 82 ? -9.610 11.266 0.964 1.00 80.19 82 VAL A C 1
ATOM 682 O O . VAL A 1 82 ? -9.104 11.175 2.080 1.00 80.19 82 VAL A O 1
ATOM 685 N N . ILE A 1 83 ? -9.230 10.496 -0.059 1.00 83.75 83 ILE A N 1
ATOM 686 C CA . ILE A 1 83 ? -8.147 9.510 0.058 1.00 83.75 83 ILE A CA 1
ATOM 687 C C . ILE A 1 83 ? -6.814 10.244 0.297 1.00 83.75 83 ILE A C 1
ATOM 689 O O . ILE A 1 83 ? -6.482 11.158 -0.467 1.00 83.75 83 ILE A O 1
ATOM 693 N N . PRO A 1 84 ? -6.008 9.837 1.294 1.00 88.81 84 PRO A N 1
ATOM 694 C CA . PRO A 1 84 ? -4.690 10.411 1.523 1.00 88.81 84 PRO A CA 1
ATOM 695 C C . PRO A 1 84 ? -3.781 10.292 0.295 1.00 88.81 84 PRO A C 1
ATOM 697 O O . PRO A 1 84 ? -3.684 9.240 -0.343 1.00 88.81 84 PRO A O 1
ATOM 700 N N . LEU A 1 85 ? -3.055 11.372 -0.008 1.00 89.56 85 LEU A N 1
ATOM 701 C CA . LEU A 1 85 ? -2.172 11.441 -1.175 1.00 89.56 85 LEU A CA 1
ATOM 702 C C . LEU A 1 85 ? -1.077 10.367 -1.148 1.00 89.56 85 LEU A C 1
ATOM 704 O O . LEU A 1 85 ? -0.738 9.830 -2.197 1.00 89.56 85 LEU A O 1
ATOM 708 N N . SER A 1 86 ? -0.553 10.031 0.033 1.00 91.00 86 SER A N 1
ATOM 709 C CA . SER A 1 86 ? 0.450 8.974 0.213 1.00 91.00 86 SER A CA 1
ATOM 710 C C . SER A 1 86 ? -0.052 7.622 -0.292 1.00 91.00 86 SER A C 1
ATOM 712 O O . SER A 1 86 ? 0.671 6.899 -0.970 1.00 91.00 86 SER A O 1
ATOM 714 N N . LEU A 1 87 ? -1.318 7.301 -0.036 1.00 89.06 87 LEU A N 1
ATOM 715 C CA . LEU A 1 87 ? -1.913 6.042 -0.461 1.00 89.06 87 LEU A CA 1
ATOM 716 C C . LEU A 1 87 ? -2.191 6.031 -1.969 1.00 89.06 87 LEU A C 1
ATOM 718 O O . LEU A 1 87 ? -1.899 5.043 -2.642 1.00 89.06 87 LEU A O 1
ATOM 722 N N . LEU A 1 88 ? -2.664 7.148 -2.530 1.00 88.06 88 LEU A N 1
ATOM 723 C CA . LEU A 1 88 ? -2.806 7.304 -3.983 1.00 88.06 88 LEU A CA 1
ATOM 724 C C . LEU A 1 88 ? -1.457 7.226 -4.709 1.00 88.06 88 LEU A C 1
ATOM 726 O O . LEU A 1 88 ? -1.361 6.618 -5.775 1.00 88.06 88 LEU A O 1
ATOM 730 N N . ALA A 1 89 ? -0.413 7.824 -4.135 1.00 91.44 89 ALA A N 1
ATOM 731 C CA . ALA A 1 89 ? 0.940 7.770 -4.667 1.00 91.44 89 ALA A CA 1
ATOM 732 C C . ALA A 1 89 ? 1.480 6.336 -4.639 1.00 91.44 89 ALA A C 1
ATOM 734 O O . ALA A 1 89 ? 1.926 5.849 -5.678 1.00 91.44 89 ALA A O 1
ATOM 735 N N . LEU A 1 90 ? 1.357 5.633 -3.506 1.00 91.25 90 LEU A N 1
ATOM 736 C CA . LEU A 1 90 ? 1.711 4.216 -3.391 1.00 91.25 90 LEU A CA 1
ATOM 737 C C . LEU A 1 90 ? 0.991 3.377 -4.446 1.00 91.25 90 LEU A C 1
ATOM 739 O O . LEU A 1 90 ? 1.615 2.571 -5.129 1.00 91.25 90 LEU A O 1
ATOM 743 N N . HIS A 1 91 ? -0.305 3.600 -4.626 1.00 88.75 91 HIS A N 1
ATOM 744 C CA . HIS A 1 91 ? -1.103 2.879 -5.605 1.00 88.75 91 HIS A CA 1
ATOM 745 C C . HIS A 1 91 ? -0.598 3.096 -7.045 1.00 88.75 91 HIS A C 1
ATOM 747 O O . HIS A 1 91 ? -0.372 2.135 -7.782 1.00 88.75 91 HIS A O 1
ATOM 753 N N . CYS A 1 92 ? -0.314 4.344 -7.432 1.00 88.88 92 CYS A N 1
ATOM 754 C CA . CYS A 1 92 ? 0.309 4.665 -8.722 1.00 88.88 92 CYS A CA 1
ATOM 755 C C . CYS A 1 92 ? 1.715 4.048 -8.869 1.00 88.88 92 CYS A C 1
ATOM 757 O O . CYS A 1 92 ? 2.086 3.577 -9.950 1.00 88.88 92 CYS A O 1
ATOM 759 N N . CYS A 1 93 ? 2.506 4.017 -7.793 1.00 92.00 93 CYS A N 1
ATOM 760 C CA . CYS A 1 93 ? 3.812 3.363 -7.772 1.00 92.00 93 CYS A CA 1
ATOM 761 C C . CYS A 1 93 ? 3.682 1.852 -7.977 1.00 92.00 93 CYS A C 1
ATOM 763 O O . CYS A 1 93 ? 4.386 1.302 -8.816 1.00 92.00 93 CYS A O 1
ATOM 765 N N . ILE A 1 94 ? 2.753 1.186 -7.289 1.00 89.75 94 ILE A N 1
ATOM 766 C CA . ILE A 1 94 ? 2.480 -0.244 -7.473 1.00 89.75 94 ILE A CA 1
ATOM 767 C C . ILE A 1 94 ? 2.064 -0.503 -8.920 1.00 89.75 94 ILE A C 1
ATOM 769 O O . ILE A 1 94 ? 2.610 -1.403 -9.546 1.00 89.75 94 ILE A O 1
ATOM 773 N N . GLN A 1 95 ? 1.172 0.300 -9.497 1.00 86.94 95 GLN A N 1
ATOM 774 C CA . GLN A 1 95 ? 0.734 0.100 -10.879 1.00 86.94 95 GLN A CA 1
ATOM 775 C C . GLN A 1 95 ? 1.879 0.244 -11.896 1.00 86.94 95 GLN A C 1
ATOM 777 O O . GLN A 1 95 ? 1.967 -0.528 -12.849 1.00 86.94 95 GLN A O 1
ATOM 782 N N . SER A 1 96 ? 2.754 1.232 -11.703 1.00 88.81 96 SER A N 1
ATOM 783 C CA . SER A 1 96 ? 3.853 1.525 -12.632 1.00 88.81 96 SER A CA 1
ATOM 784 C C . SER A 1 96 ? 5.074 0.621 -12.443 1.00 88.81 96 SER A C 1
ATOM 786 O O . SER A 1 96 ? 5.786 0.345 -13.409 1.00 88.81 96 SER A O 1
ATOM 788 N N . LEU A 1 97 ? 5.324 0.155 -11.217 1.00 89.31 97 LEU A N 1
ATOM 789 C CA . LEU A 1 97 ? 6.489 -0.651 -10.855 1.00 89.31 97 LEU A CA 1
ATOM 790 C C . LEU A 1 97 ? 6.169 -2.133 -10.649 1.00 89.31 97 LEU A C 1
ATOM 792 O O . LEU A 1 97 ? 7.087 -2.897 -10.386 1.00 89.31 97 LEU A O 1
ATOM 796 N N . SER A 1 98 ? 4.916 -2.575 -10.751 1.00 85.88 98 SER A N 1
ATOM 797 C CA . SER A 1 98 ? 4.602 -4.001 -10.629 1.00 85.88 98 SER A CA 1
ATOM 798 C C . SER A 1 98 ? 5.062 -4.787 -11.847 1.00 85.88 98 SER A C 1
ATOM 800 O O . SER A 1 98 ? 4.885 -4.383 -12.997 1.00 85.88 98 SER A O 1
ATOM 802 N N . ILE A 1 99 ? 5.591 -5.981 -11.588 1.00 83.50 99 ILE A N 1
ATOM 803 C CA . ILE A 1 99 ? 5.877 -6.955 -12.639 1.00 83.50 99 ILE A CA 1
ATOM 804 C C . ILE A 1 99 ? 4.547 -7.453 -13.194 1.00 83.50 99 ILE A C 1
ATOM 806 O O . ILE A 1 99 ? 3.734 -8.016 -12.456 1.00 83.50 99 ILE A O 1
ATOM 810 N N . ARG A 1 100 ? 4.342 -7.306 -14.506 1.00 80.00 100 ARG A N 1
ATOM 811 C CA . ARG A 1 100 ? 3.207 -7.929 -15.187 1.00 80.00 100 ARG A CA 1
ATOM 812 C C . ARG A 1 100 ? 3.368 -9.447 -15.113 1.00 80.00 100 ARG A C 1
ATOM 814 O O . ARG A 1 100 ? 4.183 -10.029 -15.824 1.00 80.00 100 ARG A O 1
ATOM 821 N N . ARG A 1 101 ? 2.575 -10.082 -14.253 1.00 77.50 101 ARG A N 1
ATOM 822 C CA . ARG A 1 101 ? 2.478 -11.539 -14.182 1.00 77.50 101 ARG A CA 1
ATOM 823 C C . ARG A 1 101 ? 1.557 -12.010 -15.301 1.00 77.50 101 ARG A C 1
ATOM 825 O O . ARG A 1 101 ? 0.449 -11.502 -15.446 1.00 77.50 101 ARG A O 1
ATOM 832 N N . VAL A 1 102 ? 2.035 -12.946 -16.107 1.00 79.12 102 VAL A N 1
ATOM 833 C CA . VAL A 1 102 ? 1.239 -13.623 -17.133 1.00 79.12 102 VAL A CA 1
ATOM 834 C C . VAL A 1 102 ? 1.184 -15.086 -16.728 1.00 79.12 102 VAL A C 1
ATOM 836 O O . VAL A 1 102 ? 2.217 -15.660 -16.386 1.00 79.12 102 VAL A O 1
ATOM 839 N N . MET A 1 103 ? -0.014 -15.666 -16.720 1.00 78.19 103 MET A N 1
ATOM 840 C CA . MET A 1 103 ? -0.166 -17.101 -16.521 1.00 78.19 103 MET A CA 1
ATOM 841 C C . MET A 1 103 ? 0.496 -17.816 -17.697 1.00 78.19 103 MET A C 1
ATOM 843 O O . MET A 1 103 ? 0.180 -17.538 -18.854 1.00 78.19 103 MET A O 1
ATOM 847 N N . VAL A 1 104 ? 1.444 -18.693 -17.391 1.00 74.56 104 VAL A N 1
ATOM 848 C CA . VAL A 1 104 ? 2.019 -19.611 -18.369 1.00 74.56 104 VAL A CA 1
ATOM 849 C C . VAL A 1 104 ? 1.268 -20.916 -18.188 1.00 74.56 104 VAL A C 1
ATOM 851 O O . VAL A 1 104 ? 1.412 -21.566 -17.154 1.00 74.56 104 VAL A O 1
ATOM 854 N N . ASP A 1 105 ? 0.411 -21.241 -19.148 1.00 80.75 105 ASP A N 1
ATOM 855 C CA . ASP A 1 105 ? -0.174 -22.571 -19.223 1.00 80.75 105 ASP A CA 1
ATOM 856 C C . ASP A 1 105 ? 0.909 -23.530 -19.732 1.00 80.75 105 ASP A C 1
ATOM 858 O O . ASP A 1 105 ? 1.477 -23.322 -20.804 1.00 80.75 105 ASP A O 1
ATOM 862 N N . PHE A 1 106 ? 1.267 -24.520 -18.915 1.00 66.50 106 PHE A N 1
ATOM 863 C CA . PHE A 1 106 ? 2.276 -25.521 -19.264 1.00 66.50 106 PHE A CA 1
ATOM 864 C C . PHE A 1 106 ? 1.668 -26.715 -20.015 1.00 66.50 106 PHE A C 1
ATOM 866 O O . PHE A 1 106 ? 2.424 -27.533 -20.535 1.00 66.50 106 PHE A O 1
ATOM 873 N N . ASP A 1 107 ? 0.334 -26.809 -20.101 1.00 67.06 107 ASP A N 1
ATOM 874 C CA . ASP A 1 107 ? -0.371 -27.948 -20.703 1.00 67.06 107 ASP A CA 1
ATOM 875 C C . ASP A 1 107 ? -0.660 -27.782 -22.205 1.00 67.06 107 ASP A C 1
ATOM 877 O O . ASP A 1 107 ? -1.144 -28.710 -22.862 1.00 67.06 107 ASP A O 1
ATOM 881 N N . SER A 1 108 ? -0.282 -26.645 -22.805 1.00 54.22 108 SER A N 1
ATOM 882 C CA . SER A 1 108 ? -0.227 -26.499 -24.262 1.00 54.22 108 SER A CA 1
ATOM 883 C C . SER A 1 108 ? 0.950 -27.306 -24.818 1.00 54.22 108 SER A C 1
ATOM 885 O O . SER A 1 108 ? 2.034 -26.800 -25.117 1.00 54.22 108 SER A O 1
ATOM 887 N N . SER A 1 109 ? 0.706 -28.603 -24.930 1.00 52.16 109 SER A N 1
ATOM 888 C CA . SER A 1 109 ? 1.500 -29.634 -25.580 1.00 52.16 109 SER A CA 1
ATOM 889 C C . SER A 1 109 ? 1.547 -29.426 -27.103 1.00 52.16 109 SER A C 1
ATOM 891 O O . SER A 1 109 ? 1.204 -30.304 -27.880 1.00 52.16 109 SER A O 1
ATOM 893 N N . GLU A 1 110 ? 2.046 -28.269 -27.545 1.00 54.12 110 GLU A N 1
ATOM 894 C CA . GLU A 1 110 ? 2.407 -27.982 -28.942 1.00 54.12 110 GLU A CA 1
ATOM 895 C C . GLU A 1 110 ? 3.848 -27.453 -29.041 1.00 54.12 110 GLU A C 1
ATOM 897 O O . GLU A 1 110 ? 4.147 -26.422 -29.629 1.00 54.12 110 GLU A O 1
ATOM 902 N N . THR A 1 111 ? 4.786 -28.197 -28.458 1.00 51.88 111 THR A N 1
ATOM 903 C CA . THR A 1 111 ? 6.192 -28.230 -28.923 1.00 51.88 111 THR A CA 1
ATOM 904 C C . THR A 1 111 ? 6.657 -29.665 -29.185 1.00 51.88 111 THR A C 1
ATOM 906 O O . THR A 1 111 ? 7.839 -29.994 -29.138 1.00 51.88 111 THR A O 1
ATOM 909 N N . ARG A 1 112 ? 5.708 -30.546 -29.526 1.00 45.69 112 ARG A N 1
ATOM 910 C CA . ARG A 1 112 ? 5.968 -31.746 -30.324 1.00 45.69 112 ARG A CA 1
ATOM 911 C C . ARG A 1 112 ? 5.412 -31.495 -31.715 1.00 45.69 112 ARG A C 1
ATOM 913 O O . ARG A 1 112 ? 4.273 -31.866 -31.968 1.00 45.69 112 ARG A O 1
ATOM 920 N N . SER A 1 113 ? 6.192 -30.837 -32.567 1.00 41.31 113 SER A N 1
ATOM 921 C CA . SER A 1 113 ? 6.267 -31.051 -34.022 1.00 41.31 113 SER A CA 1
ATOM 922 C C . SER A 1 113 ? 7.101 -29.936 -34.660 1.00 41.31 113 SER A C 1
ATOM 924 O O . SER A 1 113 ? 6.628 -28.806 -34.734 1.00 41.31 113 SER A O 1
ATOM 926 N N . LEU A 1 114 ? 8.266 -30.344 -35.183 1.00 38.81 114 LEU A N 1
ATOM 927 C CA . LEU A 1 114 ? 9.121 -29.692 -36.193 1.00 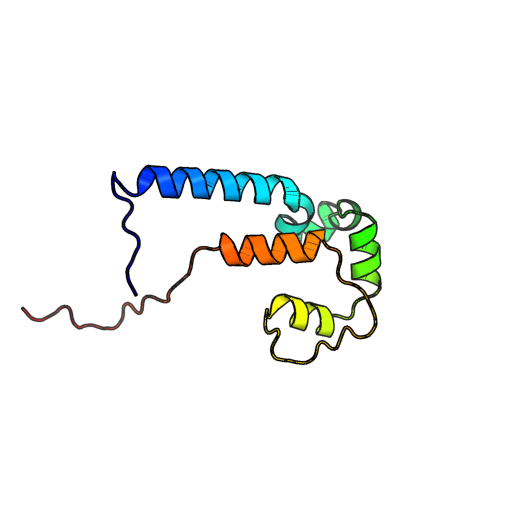38.81 114 LEU A CA 1
ATOM 928 C C . LEU A 1 114 ? 10.073 -28.577 -35.733 1.00 38.81 114 LEU A C 1
ATOM 930 O O . LEU A 1 114 ? 9.628 -27.446 -35.454 1.00 38.81 114 LEU A O 1
#

Radius of gyration: 19.32 Å; Cα contacts (8 Å, |Δi|>4): 37; chains: 1; bounding box: 42×44×54 Å

Organism: NCBI:txid1028688

Solvent-accessible surface area (backbone atoms only — not comparable to full-atom values): 7467 Å² total; per-residue (Å²): 134,87,79,85,72,88,39,89,85,44,45,64,59,52,51,56,49,50,52,55,51,48,55,52,48,65,77,44,35,54,63,75,70,50,42,80,91,46,30,77,83,68,45,32,72,80,58,42,57,68,74,54,47,58,48,61,75,73,52,54,71,70,54,53,51,53,64,71,64,70,55,83,85,53,84,67,83,64,82,82,62,82,79,58,65,69,59,55,49,49,50,54,46,48,6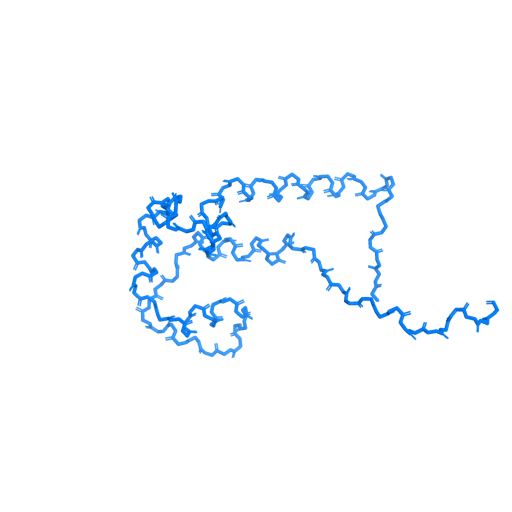9,74,68,51,80,86,83,72,90,78,77,84,79,72,81,76,82,81,77,136